Protein AF-R4KHM9-F1 (afdb_monomer_lite)

Radius of gyration: 11.3 Å; chains: 1; bounding box: 39×15×28 Å

Foldseek 3Di:
DQPQWWKWKWWDDPDIDIDIDRDPVVVVVVVVVCVVVVIDMWMFTQDPNDTHTDDD

Secondary structure (DSSP, 8-state):
------EEEEE-SSS-EEEEES-HHHHHHHHHHHHHTT--EEEEEEETTEEEE---

Structure (mmCIF, N/CA/C/O backbone):
data_AF-R4KHM9-F1
#
_entry.id   AF-R4KHM9-F1
#
loop_
_atom_site.group_PDB
_atom_site.id
_atom_site.type_symbol
_atom_site.label_atom_id
_atom_site.label_alt_id
_atom_site.label_comp_id
_atom_site.label_asym_id
_atom_site.label_entity_id
_atom_site.label_seq_id
_atom_site.pdbx_PDB_ins_code
_atom_site.Cartn_x
_atom_site.Cartn_y
_atom_site.Cartn_z
_atom_site.occupancy
_atom_site.B_iso_or_equiv
_atom_site.auth_seq_id
_atom_site.auth_comp_id
_atom_site.auth_asym_id
_atom_site.auth_atom_id
_atom_site.pdbx_PDB_model_num
ATOM 1 N N . MET A 1 1 ? 23.557 7.667 -6.567 1.00 37.28 1 MET A N 1
ATOM 2 C CA . MET A 1 1 ? 22.395 7.279 -7.397 1.00 37.28 1 MET A CA 1
ATOM 3 C C . MET A 1 1 ? 21.140 7.496 -6.573 1.00 37.28 1 MET A C 1
ATOM 5 O O . MET A 1 1 ? 21.067 6.942 -5.484 1.00 37.28 1 MET A O 1
ATOM 9 N N . LYS A 1 2 ? 20.203 8.341 -7.023 1.00 46.50 2 LYS A N 1
ATOM 10 C CA . LYS A 1 2 ? 18.876 8.411 -6.399 1.00 46.50 2 LYS A CA 1
ATOM 11 C C . LYS A 1 2 ? 18.167 7.112 -6.757 1.00 46.50 2 LYS A C 1
ATOM 13 O O . LYS A 1 2 ? 17.869 6.876 -7.920 1.00 46.50 2 LYS A O 1
ATOM 18 N N . SER A 1 3 ? 17.995 6.233 -5.783 1.00 54.31 3 SER A N 1
ATOM 19 C CA . SER A 1 3 ? 17.147 5.060 -5.938 1.00 54.31 3 SER A CA 1
ATOM 20 C C . SER A 1 3 ? 15.720 5.590 -6.060 1.00 54.31 3 SER A C 1
ATOM 22 O O . SER A 1 3 ? 15.105 5.873 -5.032 1.00 54.31 3 SER A O 1
ATOM 24 N N . ASP A 1 4 ? 15.228 5.799 -7.285 1.00 65.81 4 ASP A N 1
ATOM 25 C CA . ASP A 1 4 ? 13.859 6.251 -7.575 1.00 65.81 4 ASP A CA 1
ATOM 26 C C . ASP A 1 4 ? 12.865 5.174 -7.135 1.00 65.81 4 ASP A C 1
ATOM 28 O O . ASP A 1 4 ? 12.321 4.394 -7.912 1.00 65.81 4 ASP A O 1
ATOM 32 N N . SER A 1 5 ? 12.677 5.079 -5.824 1.00 81.56 5 SER A N 1
ATOM 33 C CA . SER A 1 5 ? 11.778 4.122 -5.212 1.00 81.56 5 SER A CA 1
ATOM 34 C C . SER A 1 5 ? 10.393 4.739 -5.259 1.00 81.56 5 SER A C 1
ATOM 36 O O . SER A 1 5 ? 10.029 5.542 -4.402 1.00 81.56 5 SER A O 1
ATOM 38 N N . GLN A 1 6 ? 9.655 4.402 -6.312 1.00 93.62 6 GLN A N 1
ATOM 39 C CA . GLN A 1 6 ? 8.249 4.751 -6.439 1.00 93.62 6 GLN A CA 1
ATOM 40 C C . GLN A 1 6 ? 7.412 3.680 -5.749 1.00 93.62 6 GLN A C 1
ATOM 42 O O . GLN A 1 6 ? 7.566 2.485 -6.007 1.00 93.62 6 GLN A O 1
ATOM 47 N N . TYR A 1 7 ? 6.530 4.126 -4.870 1.00 95.56 7 TYR A N 1
ATOM 48 C CA . TYR A 1 7 ? 5.604 3.309 -4.108 1.00 95.56 7 TYR A CA 1
ATOM 49 C C . TYR A 1 7 ? 4.179 3.698 -4.456 1.00 95.56 7 TYR A C 1
ATOM 51 O O . TYR A 1 7 ? 3.887 4.868 -4.706 1.00 95.56 7 TYR A O 1
ATOM 59 N N . ARG A 1 8 ? 3.287 2.717 -4.417 1.00 96.31 8 ARG A N 1
ATOM 60 C CA . ARG A 1 8 ? 1.858 2.899 -4.617 1.00 96.31 8 ARG A CA 1
ATOM 61 C C . ARG A 1 8 ? 1.117 2.279 -3.456 1.00 96.31 8 ARG A C 1
ATOM 63 O O . ARG A 1 8 ? 1.308 1.105 -3.159 1.00 96.31 8 ARG A O 1
ATOM 70 N N . LEU A 1 9 ? 0.320 3.084 -2.769 1.00 95.81 9 LEU A N 1
ATOM 71 C CA . LEU A 1 9 ? -0.497 2.642 -1.648 1.00 95.81 9 LEU A CA 1
ATOM 72 C C . LEU A 1 9 ? -1.950 2.655 -2.093 1.00 95.81 9 LEU A C 1
ATOM 74 O O . LEU A 1 9 ? -2.427 3.683 -2.569 1.00 95.81 9 LEU A O 1
ATOM 78 N N . THR A 1 10 ? -2.646 1.542 -1.899 1.00 96.62 10 THR A N 1
ATOM 79 C CA . THR A 1 10 ? -4.071 1.400 -2.203 1.00 96.62 10 THR A CA 1
ATOM 80 C C . THR A 1 10 ? -4.811 1.097 -0.908 1.00 96.62 10 THR A C 1
ATOM 82 O O . THR A 1 10 ? -4.594 0.047 -0.306 1.00 96.62 10 THR A O 1
ATOM 85 N N . ILE A 1 11 ? -5.665 2.016 -0.460 1.00 95.25 11 ILE A N 1
ATOM 86 C CA . ILE A 1 11 ? -6.484 1.856 0.749 1.00 95.25 11 ILE A CA 1
ATOM 87 C C . ILE A 1 11 ? -7.884 1.436 0.323 1.00 95.25 11 ILE A C 1
ATOM 89 O O . ILE A 1 11 ? -8.565 2.172 -0.397 1.00 95.25 11 ILE A O 1
ATOM 93 N N . SER A 1 12 ? -8.305 0.258 0.770 1.00 90.44 12 SER A N 1
ATOM 94 C CA . SER A 1 12 ? -9.616 -0.307 0.460 1.00 90.44 12 SER A CA 1
ATOM 95 C C . SER A 1 12 ? -10.734 0.411 1.227 1.00 90.44 12 SER A C 1
ATOM 97 O O . SER A 1 12 ? -10.540 0.916 2.336 1.00 90.44 12 SER A O 1
ATOM 99 N N . GLY A 1 13 ? -11.927 0.431 0.639 1.00 85.00 13 GLY A N 1
ATOM 100 C CA . GLY A 1 13 ? -13.144 1.034 1.182 1.00 85.00 13 GLY A CA 1
ATOM 101 C C . GLY A 1 13 ? -14.182 1.216 0.074 1.00 85.00 13 GLY A C 1
ATOM 102 O O . GLY A 1 13 ? -13.929 0.810 -1.059 1.00 85.00 13 GLY A O 1
ATOM 103 N N . ASP A 1 14 ? -15.305 1.867 0.385 1.00 85.12 14 ASP A N 1
ATOM 104 C CA . ASP A 1 14 ? -16.387 2.119 -0.587 1.00 85.12 14 ASP A CA 1
ATOM 105 C C . ASP A 1 14 ? -15.914 2.929 -1.803 1.00 85.12 14 ASP A C 1
ATOM 107 O O . ASP A 1 14 ? -16.413 2.762 -2.912 1.00 85.12 14 ASP A O 1
ATOM 111 N N . ASN A 1 15 ? -14.909 3.785 -1.600 1.00 88.75 15 ASN A N 1
ATOM 112 C CA . ASN A 1 15 ? -14.191 4.473 -2.663 1.00 88.75 15 ASN A CA 1
ATOM 113 C C . ASN A 1 15 ? -12.677 4.282 -2.453 1.00 88.75 15 ASN A C 1
ATOM 115 O O . ASN A 1 15 ? -12.095 4.966 -1.597 1.00 88.75 15 ASN A O 1
ATOM 119 N N . PRO A 1 16 ? -12.045 3.324 -3.160 1.00 89.69 16 PRO A N 1
ATOM 120 C CA . PRO A 1 16 ? -10.629 3.021 -3.002 1.00 89.69 16 PRO A CA 1
ATOM 121 C C . PRO A 1 16 ? -9.760 4.247 -3.276 1.00 89.69 16 PRO A C 1
ATOM 123 O O . PRO A 1 16 ? -9.904 4.917 -4.297 1.00 89.69 16 PRO A O 1
ATOM 126 N N . ARG A 1 17 ? -8.823 4.535 -2.369 1.00 93.00 17 ARG A N 1
ATOM 127 C CA . ARG A 1 17 ? -7.874 5.647 -2.534 1.00 93.00 17 ARG A CA 1
ATOM 128 C C . ARG A 1 17 ? -6.508 5.118 -2.917 1.00 93.00 17 ARG A C 1
ATOM 130 O O . ARG A 1 17 ? -6.024 4.174 -2.295 1.00 93.00 17 ARG A O 1
ATOM 137 N N . GLN A 1 18 ? -5.878 5.769 -3.889 1.00 95.12 18 GLN A N 1
ATOM 138 C CA . GLN A 1 18 ? -4.545 5.422 -4.360 1.00 95.12 18 GLN A CA 1
ATOM 139 C C . GLN A 1 18 ? -3.587 6.604 -4.202 1.00 95.12 18 GLN A C 1
ATOM 141 O O . GLN A 1 18 ? -3.900 7.723 -4.606 1.00 95.12 18 GLN A O 1
ATOM 146 N N . TYR A 1 19 ? -2.410 6.348 -3.635 1.00 94.12 19 TYR A N 1
ATOM 147 C CA . TYR A 1 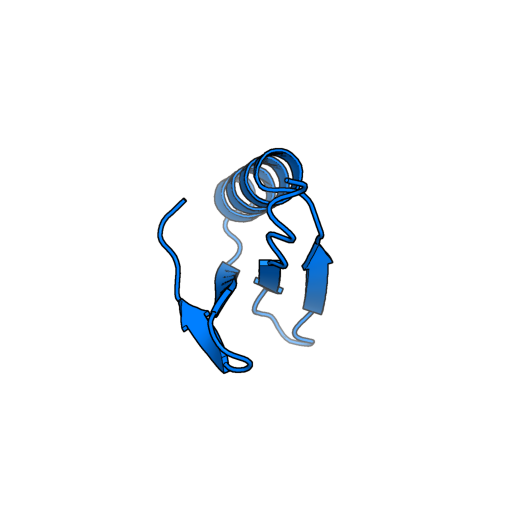19 ? -1.358 7.342 -3.426 1.00 94.12 19 TYR A CA 1
ATOM 148 C C . TYR A 1 19 ? -0.053 6.879 -4.069 1.00 94.12 19 TYR A C 1
ATOM 150 O O . TYR A 1 19 ? 0.340 5.730 -3.888 1.00 94.12 19 TYR A O 1
ATOM 158 N N . HIS A 1 20 ? 0.633 7.782 -4.774 1.00 94.62 20 HIS A N 1
ATOM 159 C CA . HIS A 1 20 ? 1.955 7.543 -5.356 1.00 94.62 20 HIS A CA 1
ATOM 160 C C . HIS A 1 20 ? 3.002 8.312 -4.549 1.00 94.62 20 HIS A C 1
ATOM 162 O O . HIS A 1 20 ? 2.912 9.532 -4.417 1.00 94.62 20 HIS A O 1
ATOM 168 N N . LEU A 1 21 ? 3.970 7.600 -3.975 1.00 93.62 21 LEU A N 1
ATOM 169 C CA . LEU A 1 21 ? 4.978 8.155 -3.075 1.00 93.62 21 LEU A CA 1
ATOM 170 C C . LEU A 1 21 ? 6.381 7.862 -3.610 1.00 93.62 21 LEU A C 1
ATOM 172 O O . LEU A 1 21 ? 6.678 6.742 -4.006 1.00 93.62 21 LEU A O 1
ATOM 176 N N . HIS A 1 22 ? 7.274 8.847 -3.555 1.00 92.19 22 HIS A N 1
ATOM 177 C CA . HIS A 1 22 ? 8.671 8.718 -4.005 1.00 92.19 22 HIS A CA 1
ATOM 178 C C . HIS A 1 22 ? 9.657 8.538 -2.836 1.00 92.19 22 HIS A C 1
ATOM 180 O O . HIS A 1 22 ? 10.847 8.822 -2.955 1.00 92.19 22 HIS A O 1
ATOM 186 N N . SER A 1 23 ? 9.156 8.126 -1.669 1.00 90.25 23 SER A N 1
ATOM 187 C CA . SER A 1 23 ? 9.940 7.970 -0.444 1.00 90.25 23 SER A CA 1
ATOM 188 C C . SER A 1 23 ? 9.509 6.723 0.311 1.00 90.25 23 SER A C 1
ATOM 190 O O . SER A 1 23 ? 8.335 6.573 0.650 1.00 90.25 23 SER A O 1
ATOM 192 N N . ARG A 1 24 ? 10.484 5.857 0.615 1.00 91.25 24 ARG A N 1
ATOM 193 C CA . ARG A 1 24 ? 10.271 4.648 1.419 1.00 91.25 24 ARG A CA 1
ATOM 194 C C . ARG A 1 24 ? 9.758 4.992 2.813 1.00 91.25 24 ARG A C 1
ATOM 196 O O . ARG A 1 24 ? 8.756 4.436 3.240 1.00 91.25 24 ARG A O 1
ATOM 203 N N . TRP A 1 25 ? 10.411 5.945 3.474 1.00 92.25 25 TRP A N 1
ATOM 204 C CA . TRP A 1 25 ? 10.039 6.374 4.821 1.00 92.25 25 TRP A CA 1
ATOM 205 C C . TRP A 1 25 ? 8.599 6.900 4.872 1.00 92.25 25 TRP A C 1
ATOM 207 O O . TRP A 1 25 ? 7.831 6.548 5.763 1.00 92.25 25 TRP A O 1
ATOM 217 N N . LEU A 1 26 ? 8.193 7.696 3.876 1.00 92.38 26 LEU A N 1
ATOM 218 C CA . LEU A 1 26 ? 6.826 8.219 3.820 1.00 92.38 26 LEU A CA 1
ATOM 219 C C . LEU A 1 26 ? 5.8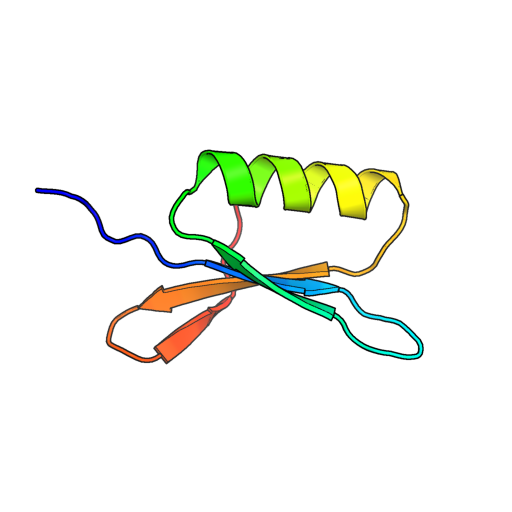02 7.102 3.568 1.00 92.38 26 LEU A C 1
ATOM 221 O O . LEU A 1 26 ? 4.720 7.113 4.153 1.00 92.38 26 LEU A O 1
ATOM 225 N N . ALA A 1 27 ? 6.152 6.130 2.723 1.00 93.62 27 ALA A N 1
ATOM 226 C CA . ALA A 1 27 ? 5.325 4.958 2.471 1.00 93.62 27 ALA A CA 1
ATOM 227 C C . ALA A 1 27 ? 5.148 4.092 3.728 1.00 93.62 27 ALA A C 1
ATOM 229 O O . ALA A 1 27 ? 4.028 3.674 4.015 1.00 93.62 27 ALA A O 1
ATOM 230 N N . GLU A 1 28 ? 6.212 3.889 4.511 1.00 94.19 28 GLU A N 1
ATOM 231 C CA . GLU A 1 28 ? 6.171 3.203 5.810 1.00 94.19 28 GLU A CA 1
ATOM 232 C C . GLU A 1 28 ? 5.270 3.941 6.810 1.00 94.19 28 GLU A C 1
ATOM 234 O O . GLU A 1 28 ? 4.396 3.321 7.419 1.00 94.19 28 GLU A O 1
ATOM 239 N N . LEU A 1 29 ? 5.408 5.267 6.925 1.00 95.12 29 LEU A N 1
ATOM 240 C CA . LEU A 1 29 ? 4.581 6.087 7.815 1.00 95.12 29 LEU A CA 1
ATOM 241 C C . LEU A 1 29 ? 3.089 5.983 7.469 1.00 95.12 29 LEU A C 1
ATOM 243 O O . LEU A 1 29 ? 2.253 5.771 8.349 1.00 95.12 29 LEU A O 1
ATOM 247 N N . TYR A 1 30 ? 2.740 6.101 6.185 1.00 94.69 30 TYR A N 1
ATOM 248 C CA . TYR A 1 30 ? 1.355 5.970 5.729 1.00 94.69 30 TYR A CA 1
ATOM 249 C C . TYR A 1 30 ? 0.831 4.553 5.970 1.00 94.69 30 TYR A C 1
ATOM 251 O O . TYR A 1 30 ? -0.271 4.387 6.492 1.00 94.69 30 TYR A O 1
ATOM 259 N N . LEU A 1 31 ? 1.629 3.533 5.641 1.0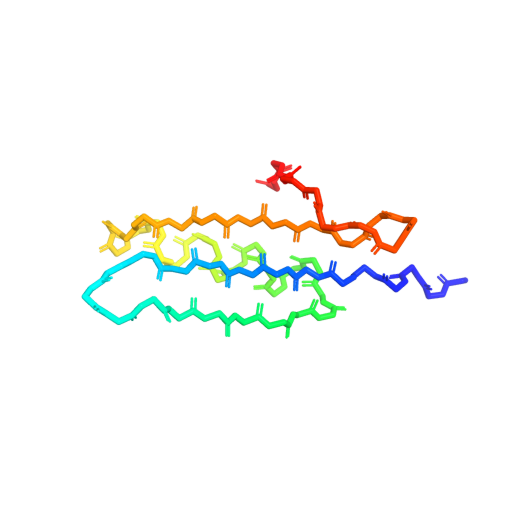0 94.56 31 LEU A N 1
ATOM 260 C CA . LEU A 1 31 ? 1.275 2.133 5.854 1.00 94.56 31 LEU A CA 1
ATOM 261 C C . LEU A 1 31 ? 0.937 1.855 7.321 1.00 94.56 31 LEU A C 1
ATOM 263 O O . LEU A 1 31 ? -0.108 1.272 7.612 1.00 94.56 31 LEU A O 1
ATOM 267 N N . GLN A 1 32 ? 1.792 2.301 8.242 1.00 95.44 32 GLN A N 1
ATOM 268 C CA . GLN A 1 32 ? 1.567 2.164 9.680 1.00 95.44 32 GLN A CA 1
ATOM 269 C C . GLN A 1 32 ? 0.318 2.922 10.133 1.00 95.44 32 GLN A C 1
ATOM 271 O O . GLN A 1 32 ? -0.516 2.344 10.827 1.00 95.44 32 GLN A O 1
ATOM 276 N N . THR A 1 33 ? 0.150 4.170 9.690 1.00 95.44 33 THR A N 1
ATOM 277 C CA . THR A 1 33 ? -0.997 5.016 10.059 1.00 95.44 33 THR A CA 1
ATOM 278 C C . THR A 1 33 ? -2.320 4.354 9.669 1.00 95.44 33 THR A C 1
ATOM 280 O O . THR A 1 33 ? -3.204 4.175 10.504 1.00 95.44 33 THR A O 1
ATOM 283 N N . TYR A 1 34 ? -2.455 3.909 8.417 1.00 94.62 34 TYR A N 1
ATOM 284 C CA . TYR A 1 34 ? -3.689 3.274 7.950 1.00 94.62 34 TYR A CA 1
ATOM 285 C C . TYR A 1 34 ? -3.941 1.911 8.604 1.00 94.62 34 TYR A C 1
ATOM 287 O O . TYR A 1 34 ? -5.089 1.607 8.933 1.00 94.62 34 TYR A O 1
ATOM 295 N N . ARG A 1 35 ? -2.894 1.115 8.863 1.00 93.62 35 ARG A N 1
ATOM 296 C CA . ARG A 1 35 ? -3.023 -0.138 9.626 1.00 93.62 35 ARG A CA 1
ATOM 297 C C . ARG A 1 35 ? -3.519 0.109 11.051 1.00 93.62 35 ARG A C 1
ATOM 299 O O . ARG A 1 35 ? -4.420 -0.593 11.498 1.00 93.62 35 ARG A O 1
ATOM 306 N N . GLN A 1 36 ? -2.984 1.117 11.743 1.00 96.69 36 GLN A N 1
ATOM 307 C CA . GLN A 1 36 ? -3.429 1.494 13.092 1.00 96.69 36 GL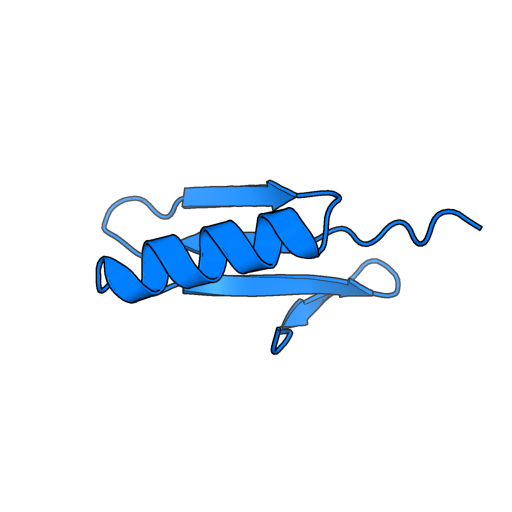N A CA 1
ATOM 308 C C . GLN A 1 36 ? -4.890 1.959 13.116 1.00 96.69 36 GLN A C 1
ATOM 310 O O . GLN A 1 36 ? -5.609 1.681 14.070 1.00 96.69 36 GLN A O 1
ATOM 315 N N . MET A 1 37 ? -5.362 2.595 12.043 1.00 95.06 37 MET A N 1
ATOM 316 C CA . MET A 1 37 ? -6.774 2.955 11.863 1.00 95.06 37 MET A CA 1
ATOM 317 C C . MET A 1 37 ? -7.681 1.762 11.502 1.00 95.06 37 MET A C 1
ATOM 319 O O . MET A 1 37 ? -8.861 1.960 11.210 1.00 95.06 37 MET A O 1
ATOM 323 N N . GLY A 1 38 ? -7.146 0.537 11.445 1.00 94.44 38 GLY A N 1
ATOM 324 C CA . GLY A 1 38 ? -7.887 -0.661 11.045 1.00 94.44 38 GLY A CA 1
ATOM 325 C C . GLY A 1 38 ? -8.269 -0.685 9.563 1.00 94.44 38 GLY A C 1
ATOM 326 O O . GLY A 1 38 ? -9.200 -1.391 9.178 1.00 94.44 38 GLY A O 1
ATOM 327 N N . LYS A 1 39 ? -7.598 0.105 8.715 1.00 93.69 39 LYS A N 1
ATOM 328 C CA . LYS A 1 39 ? -7.853 0.117 7.272 1.00 93.69 39 LYS A CA 1
ATOM 329 C C . LYS A 1 39 ? -7.065 -0.988 6.582 1.00 93.69 39 LYS A C 1
ATOM 331 O O . LYS A 1 39 ? -5.881 -1.196 6.846 1.00 93.69 39 LYS A O 1
ATOM 336 N N . MET A 1 40 ? -7.723 -1.657 5.641 1.00 93.88 40 MET A N 1
ATOM 337 C CA . MET A 1 40 ? -7.054 -2.561 4.717 1.00 93.88 40 MET A CA 1
ATOM 338 C C . MET A 1 40 ? -6.276 -1.726 3.700 1.00 93.88 40 MET A C 1
ATOM 340 O O . MET A 1 40 ? -6.837 -0.857 3.030 1.00 93.88 40 MET A O 1
ATOM 344 N N . ILE A 1 41 ? -4.972 -1.968 3.624 1.00 94.88 41 ILE A N 1
ATOM 345 C CA . ILE A 1 41 ? -4.058 -1.224 2.766 1.00 94.88 41 ILE A CA 1
ATOM 346 C C . ILE A 1 41 ? -3.090 -2.181 2.074 1.00 94.88 41 ILE A C 1
ATOM 348 O O . ILE A 1 41 ? -2.485 -3.044 2.711 1.00 94.88 41 ILE A O 1
ATOM 352 N N . CYS A 1 42 ? -2.952 -2.014 0.764 1.00 95.12 42 CYS A N 1
ATOM 353 C CA . CYS A 1 42 ? -1.958 -2.676 -0.065 1.00 95.12 42 CYS A CA 1
ATOM 354 C C . CYS A 1 42 ? -0.843 -1.682 -0.395 1.00 95.12 42 CYS A C 1
ATOM 356 O O . CYS A 1 42 ? -1.106 -0.492 -0.584 1.00 95.12 42 CYS A O 1
ATOM 358 N N . ILE A 1 43 ? 0.393 -2.167 -0.462 1.00 95.94 43 ILE A N 1
ATOM 359 C CA . ILE A 1 43 ? 1.543 -1.375 -0.875 1.00 95.94 43 ILE A CA 1
ATOM 360 C C . ILE A 1 43 ? 2.330 -2.124 -1.945 1.00 95.94 43 ILE A C 1
ATOM 362 O O . ILE A 1 43 ? 2.637 -3.309 -1.812 1.00 95.94 43 ILE A O 1
ATOM 366 N N . GLU A 1 44 ? 2.659 -1.404 -3.006 1.00 96.44 44 GLU A N 1
ATOM 367 C CA . GLU A 1 44 ? 3.407 -1.901 -4.147 1.00 96.44 44 GLU A CA 1
ATOM 368 C C . GLU A 1 44 ? 4.602 -0.985 -4.412 1.00 96.44 44 GLU A C 1
ATOM 370 O O . GLU A 1 44 ? 4.572 0.209 -4.105 1.00 96.44 44 GLU A O 1
ATOM 375 N N . LYS A 1 45 ? 5.655 -1.534 -5.009 1.00 95.25 45 LYS A N 1
ATOM 376 C CA . LYS A 1 45 ? 6.815 -0.793 -5.498 1.00 95.25 45 LYS A CA 1
ATOM 377 C C . LYS A 1 45 ? 6.902 -0.941 -7.012 1.00 95.25 45 LYS A C 1
ATOM 379 O O . LYS A 1 45 ? 6.645 -2.024 -7.535 1.00 95.25 45 LYS A O 1
ATOM 384 N N . LEU A 1 46 ? 7.285 0.126 -7.707 1.00 93.75 46 LEU A N 1
ATOM 385 C CA . LE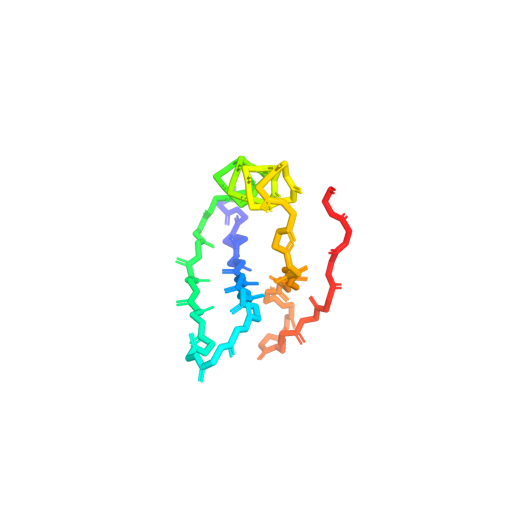U A 1 46 ? 7.593 0.048 -9.129 1.00 93.75 46 LEU A CA 1
ATOM 386 C C . LEU A 1 46 ? 8.960 -0.621 -9.313 1.00 93.75 46 LEU A C 1
ATOM 388 O O . LEU A 1 46 ? 9.983 -0.105 -8.855 1.00 93.75 46 LEU A O 1
ATOM 392 N N . VAL A 1 47 ? 8.968 -1.775 -9.971 1.00 91.88 47 VAL A N 1
ATOM 393 C CA . VAL A 1 47 ? 10.160 -2.564 -10.290 1.00 91.88 47 VAL A CA 1
ATOM 394 C C . VAL A 1 47 ? 10.076 -2.925 -11.766 1.00 91.88 47 VAL A C 1
ATOM 396 O O . VAL A 1 47 ? 9.108 -3.546 -12.194 1.00 91.88 47 VAL A O 1
ATOM 399 N N . GLU A 1 48 ? 11.061 -2.479 -12.550 1.00 90.25 48 GLU A N 1
ATOM 400 C CA . GLU A 1 48 ? 11.138 -2.749 -13.998 1.00 90.25 48 GLU A CA 1
ATOM 401 C C . GLU A 1 48 ? 9.857 -2.356 -14.767 1.00 90.25 48 GLU A C 1
ATOM 403 O O . GLU A 1 48 ? 9.413 -3.040 -15.682 1.00 90.25 48 GLU A O 1
ATOM 408 N N . GLY A 1 49 ? 9.234 -1.237 -14.378 1.00 89.00 49 GLY A N 1
ATOM 409 C CA . GLY A 1 49 ? 8.007 -0.734 -15.010 1.00 89.00 49 GLY A CA 1
ATOM 410 C C . GLY A 1 49 ? 6.716 -1.429 -14.562 1.00 89.00 49 GLY A C 1
ATOM 411 O O . GLY A 1 49 ? 5.639 -1.044 -15.013 1.00 89.00 49 GLY A O 1
ATOM 412 N N . LEU A 1 50 ? 6.795 -2.398 -13.645 1.00 92.62 50 LEU A N 1
ATOM 413 C CA . LEU A 1 50 ? 5.649 -3.122 -13.101 1.00 92.62 50 LEU A CA 1
ATOM 414 C C . LEU A 1 50 ? 5.464 -2.833 -11.611 1.00 92.62 50 LEU A C 1
ATOM 416 O O . LEU A 1 50 ? 6.426 -2.745 -10.847 1.00 92.62 50 LEU A O 1
ATOM 420 N N . TRP A 1 51 ? 4.210 -2.695 -11.186 1.00 94.50 51 TRP A N 1
ATOM 421 C CA . TRP A 1 51 ? 3.867 -2.582 -9.771 1.00 94.50 51 TRP A CA 1
ATOM 422 C C . TRP A 1 51 ? 3.872 -3.966 -9.134 1.00 94.50 51 TRP A C 1
ATOM 424 O O . TRP A 1 51 ? 3.136 -4.850 -9.566 1.00 94.50 51 TRP A O 1
ATOM 434 N N . GLN A 1 52 ? 4.714 -4.147 -8.120 1.00 95.31 52 GLN A N 1
ATOM 435 C CA . GLN A 1 52 ? 4.855 -5.413 -7.410 1.00 95.31 52 GLN A CA 1
ATOM 436 C C . GLN A 1 52 ? 4.549 -5.218 -5.924 1.00 95.31 52 GLN A C 1
ATOM 438 O O . GLN A 1 52 ? 5.060 -4.256 -5.339 1.00 95.31 52 GLN A O 1
ATOM 443 N N . PRO A 1 53 ? 3.757 -6.101 -5.289 1.00 94.75 53 PRO A N 1
ATOM 444 C CA . PRO A 1 53 ? 3.533 -6.059 -3.850 1.00 94.75 53 PRO A CA 1
ATOM 445 C C . PRO A 1 53 ? 4.856 -6.060 -3.088 1.00 94.75 53 PRO A C 1
ATOM 447 O O . PRO A 1 53 ? 5.787 -6.784 -3.440 1.00 94.75 53 PRO A O 1
ATOM 450 N N . VAL A 1 54 ? 4.942 -5.258 -2.030 1.00 92.75 54 VAL A N 1
ATOM 451 C CA . VAL A 1 54 ? 6.145 -5.182 -1.199 1.00 92.75 54 VAL A CA 1
ATOM 452 C C . VAL A 1 5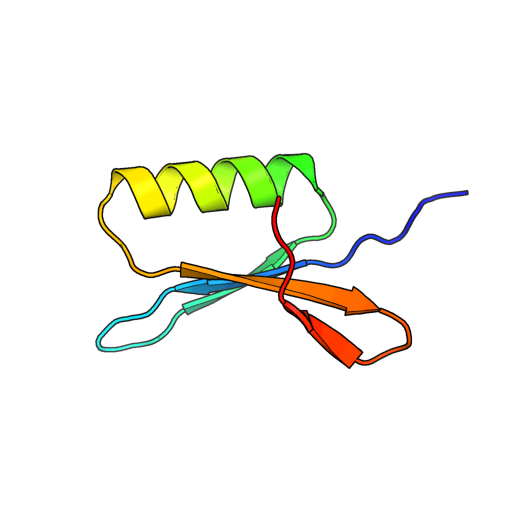4 ? 5.788 -5.302 0.276 1.00 92.75 54 VAL A C 1
ATOM 454 O O . VAL A 1 54 ? 4.770 -4.791 0.737 1.00 92.75 54 VAL A O 1
ATOM 457 N N . HIS A 1 55 ? 6.648 -5.972 1.034 1.00 85.56 55 HIS A N 1
ATOM 458 C CA . HIS A 1 55 ? 6.612 -5.937 2.489 1.00 85.56 55 HIS A CA 1
ATOM 459 C C . HIS A 1 55 ? 7.644 -4.909 2.960 1.00 85.56 55 HIS A C 1
ATOM 461 O O . HIS A 1 55 ? 8.846 -5.118 2.791 1.00 85.56 55 HIS A O 1
ATOM 467 N N . LEU A 1 56 ? 7.150 -3.772 3.459 1.00 81.12 56 LEU A N 1
ATOM 468 C CA . LEU A 1 56 ? 7.949 -2.759 4.151 1.00 81.12 56 LEU A CA 1
ATOM 469 C C . LEU A 1 56 ? 7.910 -2.983 5.660 1.00 81.12 56 LEU A C 1
ATOM 471 O O . LEU A 1 56 ? 6.819 -3.357 6.162 1.00 81.12 56 LEU A O 1
#

pLDDT: mean 89.83, std 11.66, range [37.28, 96.69]

Organism: NCBI:txid767817

Sequence (56 aa):
MKSDSQYRLTISGDNPRQYHLHSRWLAELYLQTYRQMGKMICIEKLVEGLWQPVHL